Protein AF-X1E745-F1 (afdb_monomer_lite)

Structure (mmCIF, N/CA/C/O backbone):
data_AF-X1E745-F1
#
_entry.id   AF-X1E745-F1
#
loop_
_atom_site.group_PDB
_atom_site.id
_atom_site.type_symbol
_atom_site.label_atom_id
_atom_site.label_alt_id
_atom_site.label_comp_id
_atom_site.label_asym_id
_atom_site.label_entity_id
_atom_site.label_seq_id
_atom_site.pdbx_PDB_ins_code
_atom_site.Cartn_x
_atom_site.Cartn_y
_atom_site.Cartn_z
_atom_site.occupancy
_atom_site.B_iso_or_equiv
_atom_site.auth_seq_id
_atom_site.auth_comp_id
_atom_site.auth_asym_id
_atom_site.auth_atom_id
_atom_site.pdbx_PDB_model_num
ATOM 1 N N . MET A 1 1 ? 4.830 19.209 9.822 1.00 53.06 1 MET A N 1
ATOM 2 C CA . MET A 1 1 ? 3.823 18.927 8.776 1.00 53.06 1 MET A CA 1
ATOM 3 C C . MET A 1 1 ? 2.421 19.362 9.225 1.00 53.06 1 MET A C 1
ATOM 5 O O . MET A 1 1 ? 1.620 18.519 9.574 1.00 53.06 1 MET A O 1
ATOM 9 N N . HIS A 1 2 ? 2.095 20.662 9.235 1.00 59.53 2 HIS A N 1
ATOM 10 C CA . HIS A 1 2 ? 0.737 21.123 9.613 1.00 59.53 2 HIS A CA 1
ATOM 11 C C . HIS A 1 2 ? -0.045 21.757 8.458 1.00 59.53 2 HIS A C 1
ATOM 13 O O . HIS A 1 2 ? -1.231 22.031 8.604 1.00 59.53 2 HIS A O 1
ATOM 19 N N . TYR A 1 3 ? 0.600 22.013 7.315 1.00 74.31 3 TYR A N 1
ATOM 20 C CA . TYR A 1 3 ? -0.055 22.673 6.188 1.00 74.31 3 TYR A CA 1
ATOM 21 C C . TYR A 1 3 ? -1.173 21.802 5.604 1.00 74.31 3 TYR A C 1
ATOM 23 O O . TYR A 1 3 ? -2.313 22.242 5.574 1.00 74.31 3 TYR A O 1
ATOM 31 N N . VAL A 1 4 ? -0.879 20.552 5.232 1.00 70.44 4 VAL A N 1
ATOM 32 C CA . VAL A 1 4 ? -1.882 19.630 4.666 1.00 70.44 4 VAL A CA 1
ATOM 33 C C . VAL A 1 4 ? -3.010 19.362 5.662 1.00 70.44 4 VAL A C 1
ATOM 35 O O . VAL A 1 4 ? -4.176 19.507 5.317 1.00 70.44 4 VAL A O 1
ATOM 38 N N . GLN A 1 5 ? -2.669 19.068 6.921 1.00 69.31 5 GLN A N 1
ATOM 39 C CA . GLN A 1 5 ? -3.657 18.780 7.963 1.00 69.31 5 GLN A CA 1
ATOM 40 C C . GLN A 1 5 ? -4.653 19.933 8.153 1.00 69.31 5 GLN A C 1
ATOM 42 O O . GLN A 1 5 ? -5.854 19.696 8.146 1.00 69.31 5 GLN A O 1
ATOM 47 N N . LYS A 1 6 ? -4.188 21.191 8.216 1.00 73.94 6 LYS A N 1
ATOM 48 C CA . LYS A 1 6 ? -5.065 22.370 8.370 1.00 73.94 6 LYS A CA 1
ATOM 49 C C . LYS A 1 6 ? -6.091 22.550 7.246 1.00 73.94 6 LYS A C 1
ATOM 51 O O . LYS A 1 6 ? -7.087 23.231 7.463 1.00 73.94 6 LYS A O 1
ATOM 56 N N . HIS A 1 7 ? -5.849 21.965 6.076 1.00 78.75 7 HIS A N 1
ATOM 57 C CA . HIS A 1 7 ? -6.727 22.063 4.910 1.00 78.75 7 HIS A CA 1
ATOM 58 C C . HIS A 1 7 ? -7.497 20.760 4.635 1.00 78.75 7 HIS A C 1
ATOM 60 O O . HIS A 1 7 ? -8.207 20.675 3.635 1.00 78.75 7 HIS A O 1
ATOM 66 N N . LEU A 1 8 ? -7.398 19.747 5.508 1.00 76.06 8 LEU A N 1
ATOM 67 C CA . LEU A 1 8 ? -8.225 18.547 5.403 1.00 76.06 8 LEU A CA 1
ATOM 68 C C . LEU A 1 8 ? -9.682 18.890 5.731 1.00 76.06 8 LEU A C 1
ATOM 70 O O . LEU A 1 8 ? -10.028 19.246 6.862 1.00 76.06 8 LEU A O 1
ATOM 74 N N . HIS A 1 9 ? -10.558 18.748 4.738 1.00 73.12 9 HIS A N 1
ATOM 75 C CA . HIS A 1 9 ? -11.998 18.849 4.943 1.00 73.12 9 HIS A CA 1
ATOM 76 C C . HIS A 1 9 ? -12.459 17.799 5.962 1.00 73.12 9 HIS A C 1
ATOM 78 O O . HIS A 1 9 ? -12.140 16.621 5.841 1.00 73.12 9 HIS A O 1
ATOM 84 N N . GLY A 1 10 ? -13.206 18.237 6.976 1.00 74.31 10 GLY A N 1
ATOM 85 C CA . GLY A 1 10 ? -13.687 17.365 8.050 1.00 74.31 10 GLY A CA 1
ATOM 86 C C . GLY A 1 10 ? -12.767 17.266 9.269 1.00 74.31 10 GLY A C 1
ATOM 87 O O . GLY A 1 10 ? -13.250 16.824 10.304 1.00 74.31 10 GLY A O 1
ATOM 88 N N . LEU A 1 11 ? -11.521 17.770 9.221 1.00 74.88 11 LEU A N 1
ATOM 89 C CA . LEU A 1 11 ? -10.593 17.730 10.367 1.00 74.88 11 LEU A CA 1
ATOM 90 C C . LEU A 1 11 ? -11.208 18.325 11.647 1.00 74.88 11 LEU A C 1
ATOM 92 O O . LEU A 1 11 ? -11.052 17.781 12.735 1.00 74.88 11 LEU A O 1
ATOM 96 N N . ASN A 1 12 ? -11.923 19.445 11.511 1.00 75.19 12 ASN A N 1
ATOM 97 C CA . ASN A 1 12 ? -12.539 20.148 12.640 1.00 75.19 12 ASN A CA 1
ATOM 98 C C . ASN A 1 12 ? -13.971 19.677 12.944 1.00 75.19 12 ASN A C 1
ATOM 100 O O . ASN A 1 12 ? -14.597 20.187 13.875 1.00 75.19 12 ASN A O 1
ATOM 104 N N . ASN A 1 13 ? -14.520 18.737 12.168 1.00 81.31 13 ASN A N 1
ATOM 105 C CA . ASN A 1 13 ? -15.873 18.247 12.383 1.00 81.31 13 ASN A CA 1
ATOM 106 C C . ASN A 1 13 ? -15.855 17.042 13.329 1.00 81.31 13 ASN A C 1
ATOM 108 O O . ASN A 1 13 ? -15.647 15.912 12.904 1.00 81.31 13 ASN A O 1
ATOM 112 N N . LYS A 1 14 ? -16.154 17.281 14.611 1.00 76.94 14 LYS A N 1
ATOM 113 C CA . LYS A 1 14 ? -16.215 16.235 15.649 1.00 76.94 14 LYS A CA 1
ATOM 114 C C . LYS A 1 14 ? -17.290 15.164 15.412 1.00 76.94 14 LYS A C 1
ATOM 116 O O . LYS A 1 14 ? -17.287 14.157 16.108 1.00 76.94 14 LYS A O 1
ATOM 121 N N . GLN A 1 15 ? -18.219 15.387 1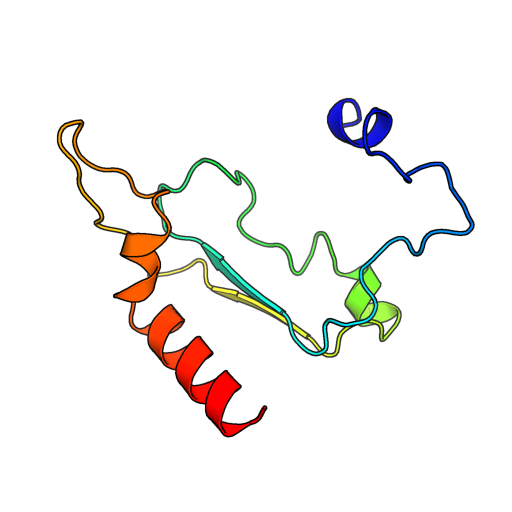4.480 1.00 81.31 15 GLN A N 1
ATOM 122 C CA . GLN A 1 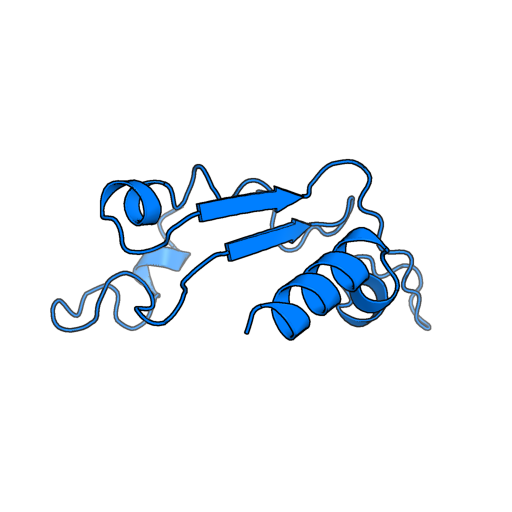15 ? -19.221 14.390 14.091 1.00 81.31 15 GLN A CA 1
ATOM 123 C C . GLN A 1 15 ? -18.691 13.411 13.035 1.00 81.31 15 GLN A C 1
ATOM 125 O O . GLN A 1 15 ? -19.301 12.369 12.812 1.00 81.31 15 GLN A O 1
ATOM 130 N N . VAL A 1 16 ? -17.575 13.737 12.375 1.00 78.06 16 VAL A N 1
ATOM 131 C CA . VAL A 1 16 ? -16.934 12.865 11.391 1.00 78.06 16 VAL A CA 1
ATOM 132 C C . VAL A 1 16 ? -15.870 12.032 12.109 1.00 78.06 16 VAL A C 1
ATOM 134 O O . VAL A 1 16 ? -15.006 12.601 12.779 1.00 78.06 16 VAL A O 1
ATOM 137 N N . PRO A 1 17 ? -15.907 10.694 11.993 1.00 76.81 17 PRO A N 1
ATOM 138 C CA . PRO A 1 17 ? -14.853 9.844 12.527 1.00 76.81 17 PRO A CA 1
ATOM 139 C C . PRO A 1 17 ? -13.482 10.231 11.962 1.00 76.81 17 PRO A C 1
ATOM 141 O O . PRO A 1 17 ? -13.357 10.538 10.779 1.00 76.81 17 PRO A O 1
ATOM 144 N N . SER A 1 18 ? -12.435 10.156 12.787 1.00 81.62 18 SER A N 1
ATOM 145 C CA . SER A 1 18 ? -11.062 10.447 12.345 1.00 81.62 18 SER A CA 1
ATOM 146 C C . SER A 1 18 ? -10.536 9.460 11.293 1.00 81.62 18 SER A C 1
ATOM 148 O O . SER A 1 18 ? -9.610 9.801 10.562 1.00 81.62 18 SER A O 1
ATOM 150 N N . TYR A 1 19 ? -11.131 8.264 11.201 1.00 86.38 19 TYR A N 1
ATOM 151 C CA . TYR A 1 19 ? -10.754 7.201 10.267 1.00 86.38 19 TYR A CA 1
ATOM 152 C C . TYR A 1 19 ? -11.990 6.533 9.638 1.00 86.38 19 TYR A C 1
ATOM 154 O O . TYR A 1 19 ? -13.072 6.575 10.231 1.00 86.38 19 TYR A O 1
ATOM 162 N N . PRO A 1 20 ? -11.853 5.871 8.473 1.00 85.12 20 PRO A N 1
ATOM 163 C CA . PRO A 1 20 ? -12.934 5.093 7.868 1.00 85.12 20 PRO A CA 1
ATOM 164 C C . PRO A 1 20 ? -13.331 3.900 8.751 1.00 85.12 20 PRO A C 1
ATOM 166 O O . PRO A 1 20 ? -12.466 3.207 9.277 1.00 85.12 20 PRO A O 1
ATOM 169 N N . GLY A 1 21 ? -14.632 3.623 8.878 1.00 86.50 21 GLY A N 1
ATOM 170 C CA . GLY A 1 21 ? -15.151 2.512 9.697 1.00 86.50 21 GLY A CA 1
ATOM 171 C C . GLY A 1 21 ? -15.337 1.181 8.958 1.00 86.50 21 GLY A C 1
ATOM 172 O O . GLY A 1 21 ? -15.821 0.219 9.541 1.00 86.50 21 GLY A O 1
ATOM 173 N N . ASN A 1 22 ? -15.009 1.119 7.668 1.00 89.75 22 ASN A N 1
ATOM 174 C CA . ASN A 1 22 ? -15.247 -0.038 6.797 1.00 89.75 22 ASN A CA 1
ATOM 175 C C . ASN A 1 22 ? -13.965 -0.813 6.441 1.00 89.75 22 ASN A C 1
ATOM 177 O O . ASN A 1 22 ? -13.976 -1.641 5.530 1.00 89.75 22 ASN A O 1
ATOM 181 N N . LEU A 1 23 ? -12.856 -0.540 7.129 1.00 91.88 23 LEU A N 1
ATOM 182 C CA . LEU A 1 23 ? -11.569 -1.188 6.891 1.00 91.88 23 LEU A CA 1
ATOM 183 C C . LEU A 1 23 ? -11.332 -2.280 7.932 1.00 91.88 23 LEU A C 1
ATOM 185 O O . LEU A 1 23 ? -11.028 -1.994 9.082 1.00 91.88 23 LEU A O 1
ATOM 189 N N . ARG A 1 24 ? -11.433 -3.547 7.516 1.00 93.00 24 ARG A N 1
ATOM 190 C CA . ARG A 1 24 ? -11.145 -4.685 8.403 1.00 93.00 24 ARG A CA 1
ATOM 191 C C . ARG A 1 24 ? -9.646 -4.948 8.545 1.00 93.00 24 ARG A C 1
ATOM 193 O O . ARG A 1 24 ? -9.144 -5.080 9.652 1.00 93.00 24 ARG A O 1
ATOM 200 N N . ARG A 1 25 ? -8.930 -5.009 7.420 1.00 94.44 25 ARG A N 1
ATOM 201 C CA . ARG A 1 25 ? -7.471 -5.178 7.341 1.00 94.44 25 ARG A CA 1
ATOM 202 C C . ARG A 1 25 ? -6.917 -4.279 6.254 1.00 94.44 25 ARG A C 1
ATOM 204 O O . ARG A 1 25 ? -7.509 -4.196 5.178 1.00 94.44 25 ARG A O 1
ATOM 211 N N . TRP A 1 26 ? -5.771 -3.666 6.510 1.00 95.94 26 TRP A N 1
ATOM 212 C CA . TRP A 1 26 ? -5.078 -2.822 5.547 1.00 95.94 26 TRP A CA 1
ATOM 213 C C . TRP A 1 26 ? -3.736 -3.445 5.157 1.00 95.94 26 TRP A C 1
A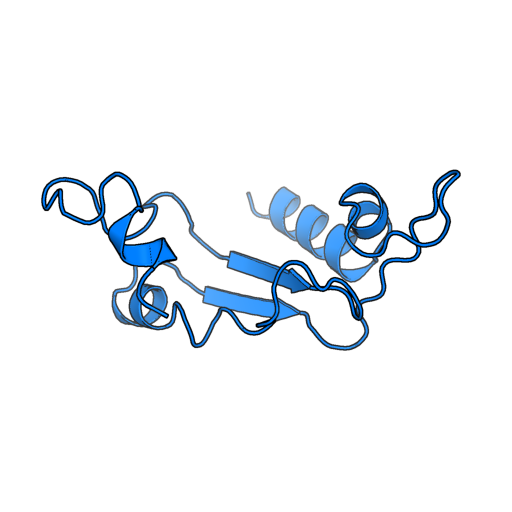TOM 215 O O . TRP A 1 26 ? -2.866 -3.673 5.991 1.00 95.94 26 TRP A O 1
ATOM 225 N N . ILE A 1 27 ? -3.566 -3.713 3.864 1.00 95.88 27 ILE A N 1
ATOM 226 C CA . ILE A 1 27 ? -2.282 -4.089 3.272 1.00 95.88 27 ILE A CA 1
ATOM 227 C C . ILE A 1 27 ? -1.770 -2.884 2.480 1.00 95.88 27 ILE A C 1
ATOM 229 O O . ILE A 1 27 ? -2.344 -2.526 1.453 1.00 95.88 27 ILE A O 1
ATOM 233 N N . ASN A 1 28 ? -0.712 -2.250 2.971 1.00 95.00 28 ASN A N 1
ATOM 234 C CA . ASN A 1 28 ? 0.005 -1.192 2.278 1.00 95.00 28 ASN A CA 1
ATOM 235 C C . ASN A 1 28 ? 1.139 -1.815 1.455 1.00 95.00 28 ASN A C 1
ATOM 237 O O . ASN A 1 28 ? 1.924 -2.610 1.968 1.00 95.00 28 ASN A O 1
ATOM 241 N N . ILE A 1 29 ? 1.223 -1.481 0.168 1.00 94.81 29 ILE A N 1
ATOM 242 C CA . ILE A 1 29 ? 2.251 -1.995 -0.740 1.00 94.81 29 ILE A CA 1
ATOM 243 C C . ILE A 1 29 ? 2.870 -0.799 -1.444 1.00 94.81 29 ILE A C 1
ATOM 245 O O . ILE A 1 29 ? 2.190 -0.095 -2.185 1.00 94.81 29 ILE A O 1
ATOM 249 N N . SER A 1 30 ? 4.164 -0.587 -1.234 1.00 93.38 30 SER A N 1
ATOM 250 C CA . SER A 1 30 ? 4.888 0.555 -1.785 1.00 93.38 30 SER A CA 1
ATOM 251 C C . SER A 1 30 ? 6.071 0.061 -2.600 1.00 93.38 30 SER A C 1
ATOM 253 O O . SER A 1 30 ? 6.908 -0.676 -2.084 1.00 93.38 30 SER A O 1
ATOM 255 N N . ALA A 1 31 ? 6.179 0.470 -3.862 1.00 92.56 31 ALA A N 1
ATOM 256 C CA . ALA A 1 31 ? 7.314 0.148 -4.716 1.00 92.56 31 ALA A CA 1
ATOM 257 C C . ALA A 1 31 ? 8.514 1.061 -4.445 1.00 92.56 31 ALA A C 1
ATOM 259 O O . ALA A 1 31 ? 8.385 2.242 -4.125 1.00 92.56 31 ALA A O 1
ATOM 260 N N . ARG A 1 32 ? 9.721 0.524 -4.622 1.00 90.56 32 ARG A N 1
ATOM 261 C CA . ARG A 1 32 ? 10.947 1.317 -4.562 1.00 90.56 32 ARG A CA 1
ATOM 262 C C . ARG A 1 32 ? 10.959 2.341 -5.700 1.00 90.56 32 ARG A C 1
ATOM 264 O O . ARG A 1 32 ? 10.818 1.974 -6.863 1.00 90.56 32 ARG A O 1
ATOM 271 N N . GLY A 1 33 ? 11.189 3.606 -5.355 1.00 86.44 33 GLY A N 1
ATOM 272 C CA . GLY A 1 33 ? 11.203 4.713 -6.316 1.00 86.44 33 GLY A CA 1
ATOM 273 C C . GLY A 1 33 ? 9.821 5.295 -6.628 1.00 86.44 33 GLY A C 1
ATOM 274 O O . GLY A 1 33 ? 9.742 6.236 -7.413 1.00 86.44 33 GLY A O 1
ATOM 275 N N . ASP A 1 34 ? 8.752 4.789 -6.005 1.00 86.44 34 ASP A N 1
ATOM 276 C CA . ASP A 1 34 ? 7.476 5.500 -5.943 1.00 86.44 34 ASP A CA 1
ATOM 277 C C . ASP A 1 34 ? 7.601 6.634 -4.915 1.00 86.44 34 ASP A C 1
ATOM 279 O O . ASP A 1 34 ? 7.506 6.418 -3.710 1.00 86.44 34 ASP A O 1
ATOM 283 N N . LEU A 1 35 ? 7.931 7.835 -5.395 1.00 78.06 35 LEU A N 1
ATOM 284 C CA . LEU A 1 35 ? 8.248 8.994 -4.552 1.00 78.06 35 LEU A CA 1
ATOM 285 C C . LEU A 1 35 ? 7.016 9.822 -4.160 1.00 78.06 35 LEU A C 1
ATOM 287 O O . LEU A 1 35 ? 7.168 10.884 -3.560 1.00 78.06 35 LEU A O 1
ATOM 291 N N . VAL A 1 36 ? 5.803 9.376 -4.504 1.00 74.44 36 VAL A N 1
ATOM 292 C CA . VAL A 1 36 ? 4.581 10.127 -4.174 1.00 74.44 36 VAL A CA 1
ATOM 293 C C . VAL A 1 36 ? 4.261 10.048 -2.680 1.00 74.44 36 VAL A C 1
ATOM 295 O O . VAL A 1 36 ? 3.785 11.028 -2.109 1.00 74.44 36 VAL A O 1
ATOM 298 N N . ALA A 1 37 ? 4.593 8.932 -2.028 1.00 69.50 37 ALA A N 1
ATOM 299 C CA . ALA A 1 37 ? 4.564 8.793 -0.576 1.00 69.50 37 ALA A CA 1
ATOM 300 C C . ALA A 1 37 ? 5.999 8.607 -0.065 1.00 69.50 37 ALA A C 1
ATOM 302 O O . ALA A 1 37 ? 6.627 7.578 -0.309 1.00 69.50 37 ALA A O 1
ATOM 303 N N . LEU A 1 38 ? 6.536 9.639 0.598 1.00 80.44 38 LEU A N 1
ATOM 304 C CA . LEU A 1 38 ? 7.900 9.603 1.134 1.00 80.44 38 LEU A CA 1
ATOM 305 C C . LEU A 1 38 ? 8.031 8.555 2.245 1.00 80.44 38 LEU A C 1
ATOM 307 O O . LEU A 1 38 ? 9.039 7.850 2.300 1.00 80.44 38 LEU A O 1
ATOM 311 N N . ASP A 1 39 ? 7.009 8.452 3.098 1.00 87.19 39 ASP A N 1
ATOM 312 C CA . ASP A 1 39 ? 6.911 7.365 4.061 1.00 87.19 39 ASP A CA 1
ATOM 313 C C . ASP A 1 39 ? 6.246 6.141 3.430 1.00 87.19 39 ASP A C 1
ATOM 315 O O . ASP A 1 39 ? 5.238 6.231 2.728 1.00 87.19 39 ASP A O 1
ATOM 319 N N . ARG A 1 40 ? 6.854 4.986 3.680 1.00 91.00 40 ARG A N 1
ATOM 320 C CA . ARG A 1 40 ? 6.437 3.677 3.172 1.00 91.00 40 ARG A CA 1
ATOM 321 C C . ARG A 1 40 ? 5.970 2.762 4.301 1.00 91.00 40 ARG A C 1
ATOM 323 O O . ARG A 1 40 ? 5.576 1.632 4.020 1.00 91.00 40 ARG A O 1
ATOM 330 N N . SER A 1 41 ? 6.060 3.222 5.546 1.00 92.56 41 SER A N 1
ATOM 331 C CA . SER A 1 41 ? 5.527 2.556 6.729 1.00 92.56 41 SER A CA 1
ATOM 332 C C . SER A 1 41 ? 4.287 3.335 7.131 1.00 92.56 41 SER A C 1
ATOM 334 O O . SER A 1 41 ? 4.390 4.505 7.449 1.00 92.56 41 SER A O 1
ATOM 336 N N . LEU A 1 42 ? 3.107 2.733 7.008 1.00 93.19 42 LEU A N 1
ATOM 337 C CA . LEU A 1 42 ? 1.866 3.380 7.439 1.00 93.19 42 LEU A CA 1
ATOM 338 C C . LEU A 1 42 ? 1.355 2.770 8.743 1.00 93.19 42 LEU A C 1
ATOM 340 O O . LEU A 1 42 ? 0.505 3.352 9.412 1.00 93.19 42 LEU A O 1
ATOM 344 N N . ALA A 1 43 ? 1.853 1.592 9.128 1.00 95.69 43 ALA A N 1
ATOM 345 C CA . ALA A 1 43 ? 1.421 0.933 10.352 1.00 95.69 43 ALA A CA 1
ATOM 346 C C . ALA A 1 43 ? 1.798 1.706 11.632 1.00 95.69 43 ALA A C 1
ATOM 348 O O . ALA A 1 43 ? 1.099 1.578 12.637 1.00 95.69 43 ALA A O 1
ATOM 349 N N . ASP A 1 44 ? 2.882 2.483 11.616 1.00 95.06 44 ASP A N 1
ATOM 350 C CA . ASP A 1 44 ? 3.312 3.365 12.708 1.00 95.06 44 ASP A CA 1
ATOM 351 C C . ASP A 1 44 ? 2.521 4.678 12.729 1.00 95.06 44 ASP A C 1
ATOM 353 O O . ASP A 1 44 ? 1.985 5.041 13.777 1.00 95.06 44 ASP A O 1
ATOM 357 N N . ASP A 1 45 ? 2.353 5.326 11.577 1.00 92.25 45 ASP A N 1
ATOM 358 C CA . ASP A 1 45 ? 1.547 6.544 11.433 1.00 92.25 45 ASP A CA 1
ATOM 359 C C . ASP A 1 45 ? 0.085 6.337 11.861 1.00 92.25 45 ASP A C 1
ATOM 361 O O . ASP A 1 45 ? -0.522 7.185 12.520 1.00 92.25 45 ASP A O 1
ATOM 365 N N . PHE A 1 46 ? -0.487 5.183 11.511 1.00 93.69 46 PHE A N 1
ATOM 366 C CA . PHE A 1 46 ? -1.881 4.833 11.788 1.00 93.69 46 PHE A CA 1
ATOM 367 C C . PHE A 1 46 ? -2.030 3.857 12.955 1.00 93.69 46 PHE A C 1
ATOM 369 O O . PHE A 1 46 ? -3.077 3.220 13.111 1.00 93.69 46 PHE A O 1
ATOM 376 N N . ARG A 1 47 ? -1.017 3.762 13.825 1.00 95.75 47 ARG A N 1
ATOM 377 C CA . ARG A 1 47 ? -1.009 2.821 14.951 1.00 95.75 47 ARG A CA 1
ATOM 378 C C . ARG A 1 47 ? -2.244 2.942 15.849 1.00 95.75 47 ARG A C 1
ATOM 380 O O . ARG A 1 47 ? -2.790 1.929 16.283 1.00 95.75 47 ARG A O 1
ATOM 387 N N . ALA A 1 48 ? -2.742 4.163 16.035 1.00 94.69 48 ALA A N 1
ATOM 388 C CA . ALA A 1 48 ? -3.948 4.440 16.811 1.00 94.69 48 ALA A CA 1
ATOM 389 C C . ALA A 1 48 ? -5.196 3.690 16.302 1.00 94.69 48 ALA A C 1
ATOM 391 O O . ALA A 1 48 ? -6.062 3.352 17.104 1.00 94.69 48 ALA A O 1
ATOM 392 N N . MET A 1 49 ? -5.300 3.391 15.000 1.00 95.31 49 MET A N 1
ATOM 393 C CA . MET A 1 49 ? -6.416 2.595 14.468 1.00 95.31 49 MET A CA 1
ATOM 394 C C . MET A 1 49 ? -6.395 1.158 14.999 1.00 95.31 49 MET A C 1
ATOM 396 O O . MET A 1 49 ? -7.453 0.585 15.251 1.00 95.31 49 MET A O 1
ATOM 400 N N . ILE A 1 50 ? -5.202 0.582 15.175 1.00 95.31 50 ILE A N 1
ATOM 401 C CA . ILE A 1 50 ? -5.017 -0.766 15.726 1.00 95.31 50 ILE A CA 1
ATOM 402 C C . ILE A 1 50 ? -5.324 -0.743 17.224 1.00 95.31 50 ILE A C 1
ATOM 404 O O . ILE A 1 50 ? -6.111 -1.552 17.709 1.00 95.31 50 ILE A O 1
ATOM 408 N N . ASP A 1 51 ? -4.741 0.215 17.950 1.00 95.50 51 ASP A N 1
ATOM 409 C CA . ASP A 1 51 ? -4.888 0.313 19.406 1.00 95.50 51 ASP A CA 1
ATOM 410 C C . ASP A 1 51 ? -6.353 0.562 19.820 1.00 95.50 51 ASP A C 1
ATOM 412 O O . ASP A 1 51 ? -6.817 0.029 20.827 1.00 95.50 51 ASP A O 1
ATOM 416 N N . ASN A 1 52 ? -7.114 1.295 18.999 1.00 93.44 52 ASN A N 1
ATOM 417 C CA . ASN A 1 52 ? -8.546 1.541 19.197 1.00 93.44 52 ASN A CA 1
ATOM 418 C C . ASN A 1 52 ? -9.460 0.462 18.584 1.00 93.44 52 ASN A C 1
ATOM 420 O O . ASN A 1 52 ? -10.673 0.663 18.531 1.00 93.44 52 ASN A O 1
ATOM 424 N N . GLN A 1 53 ? -8.909 -0.654 18.090 1.00 93.00 53 GLN A N 1
ATOM 425 C CA . GLN A 1 53 ? -9.658 -1.763 17.473 1.00 93.00 53 GLN A CA 1
ATOM 426 C C . GLN A 1 53 ? -10.532 -1.338 16.275 1.00 93.00 53 GLN A C 1
ATOM 428 O O . GLN A 1 53 ? -11.555 -1.953 15.981 1.00 93.00 53 GLN A O 1
ATOM 433 N N . GLN A 1 54 ? -10.134 -0.278 15.567 1.00 94.31 54 GLN A N 1
ATOM 434 C CA . GLN A 1 54 ? -10.822 0.217 14.369 1.00 94.31 54 GLN A CA 1
ATOM 435 C C . GLN A 1 54 ? -10.413 -0.563 13.113 1.00 94.31 54 GLN A C 1
ATOM 437 O O . GLN A 1 54 ? -11.154 -0.582 12.135 1.00 94.31 54 GLN A O 1
ATOM 442 N N . VAL A 1 55 ? -9.240 -1.202 13.144 1.00 96.06 55 VAL A N 1
ATOM 443 C CA . VAL A 1 55 ? -8.735 -2.124 12.122 1.00 96.06 55 VAL A CA 1
ATOM 444 C C . VAL A 1 55 ? -8.068 -3.310 12.821 1.00 96.06 55 VAL A C 1
ATOM 446 O O . VAL A 1 55 ? -7.421 -3.137 13.852 1.00 96.06 55 VAL A O 1
ATOM 449 N N . GLU A 1 56 ? -8.201 -4.518 12.272 1.00 95.94 56 GLU A N 1
ATOM 450 C CA . GLU A 1 56 ? -7.556 -5.718 12.828 1.00 95.94 56 GLU A CA 1
ATOM 451 C C . GLU A 1 56 ? -6.031 -5.664 12.646 1.00 95.94 56 GLU A C 1
ATOM 453 O O . GLU A 1 56 ? -5.274 -6.091 13.517 1.00 95.94 56 GLU A O 1
ATOM 458 N N . SER A 1 57 ? -5.566 -5.166 11.495 1.00 96.38 57 SER A N 1
ATOM 459 C CA . SER A 1 57 ? -4.141 -5.059 11.183 1.00 96.38 57 SER A CA 1
ATOM 460 C C . SER A 1 57 ? -3.837 -4.052 10.073 1.00 96.38 57 SER A C 1
ATOM 462 O O . SER A 1 57 ? -4.649 -3.822 9.171 1.00 96.38 57 SER A O 1
ATOM 464 N N . ILE A 1 58 ? -2.621 -3.502 10.124 1.00 97.31 58 ILE A N 1
ATOM 465 C CA . ILE A 1 58 ? -1.982 -2.749 9.039 1.00 97.31 58 ILE A CA 1
ATOM 466 C C . ILE A 1 58 ? -0.649 -3.442 8.735 1.00 97.31 58 ILE A C 1
ATOM 468 O O . ILE A 1 58 ? 0.131 -3.706 9.648 1.00 97.31 58 ILE A O 1
ATOM 472 N N . THR A 1 59 ? -0.406 -3.814 7.479 1.00 96.62 59 THR A N 1
ATOM 473 C CA . THR A 1 59 ? 0.813 -4.522 7.050 1.00 96.62 59 THR A CA 1
ATOM 474 C C . THR A 1 59 ? 1.494 -3.770 5.919 1.00 96.62 59 THR A C 1
ATOM 476 O O . THR A 1 59 ? 0.876 -3.556 4.880 1.00 96.62 59 THR A O 1
ATOM 479 N N . ASP A 1 60 ? 2.772 -3.435 6.099 1.00 96.25 60 ASP A N 1
ATOM 480 C CA . ASP A 1 60 ? 3.574 -2.704 5.116 1.00 96.25 60 ASP A CA 1
ATOM 481 C C . ASP A 1 60 ? 4.494 -3.635 4.309 1.00 96.25 60 ASP A C 1
ATOM 483 O O . ASP A 1 60 ? 5.454 -4.205 4.831 1.00 96.25 60 ASP A O 1
ATOM 487 N N . TRP A 1 61 ? 4.252 -3.735 3.003 1.00 95.12 61 TRP A N 1
ATOM 488 C CA . TRP A 1 61 ? 5.147 -4.361 2.030 1.00 95.12 61 TRP A CA 1
ATOM 489 C C . TRP A 1 61 ? 5.976 -3.293 1.322 1.00 95.12 61 TRP A C 1
ATOM 491 O O . TRP A 1 61 ? 5.543 -2.681 0.344 1.00 95.12 61 TRP A O 1
ATOM 501 N N . LYS A 1 62 ? 7.192 -3.080 1.827 1.00 90.81 62 LYS A N 1
ATOM 502 C CA . LYS A 1 62 ? 8.136 -2.068 1.323 1.00 90.81 62 LYS A CA 1
ATOM 503 C C . LYS A 1 62 ? 9.456 -2.646 0.807 1.00 90.81 62 LYS A C 1
ATOM 505 O O . LYS A 1 62 ? 10.152 -1.996 0.030 1.00 90.81 62 LYS A O 1
ATOM 510 N N . GLU A 1 63 ? 9.802 -3.875 1.159 1.00 91.12 63 GLU A N 1
ATOM 511 C CA . GLU A 1 63 ? 11.024 -4.507 0.659 1.00 91.12 63 GLU A CA 1
ATOM 512 C C . GLU A 1 63 ? 10.740 -5.396 -0.548 1.00 91.12 63 GLU A C 1
ATOM 514 O O . GLU A 1 63 ? 9.714 -6.068 -0.618 1.00 91.12 63 GLU A O 1
ATOM 519 N N . GLY A 1 64 ? 11.642 -5.371 -1.533 1.00 89.50 64 GLY A N 1
ATOM 520 C CA . GLY A 1 64 ? 11.531 -6.207 -2.734 1.00 89.50 64 GLY A CA 1
ATOM 521 C C . GLY A 1 64 ? 10.369 -5.859 -3.677 1.00 89.50 64 GLY A C 1
ATOM 522 O O . GLY A 1 64 ? 10.149 -6.572 -4.654 1.00 89.50 64 GLY A O 1
ATOM 523 N N . ILE A 1 65 ? 9.636 -4.771 -3.427 1.00 93.31 65 ILE A N 1
ATOM 524 C CA . ILE A 1 65 ? 8.576 -4.299 -4.319 1.00 93.31 65 ILE A CA 1
ATOM 525 C C . ILE A 1 65 ? 9.178 -3.351 -5.350 1.00 93.31 65 ILE A C 1
ATOM 527 O O . ILE A 1 65 ? 9.699 -2.286 -5.016 1.00 93.31 65 ILE A O 1
ATOM 531 N N . PHE A 1 66 ? 9.062 -3.721 -6.618 1.00 92.62 66 PHE A N 1
ATOM 532 C CA . PHE A 1 66 ? 9.459 -2.890 -7.744 1.00 92.62 66 PHE A CA 1
ATOM 533 C C . PHE A 1 66 ? 8.281 -2.725 -8.693 1.00 92.62 66 PHE A C 1
ATOM 535 O O . PHE A 1 66 ? 7.532 -3.673 -8.943 1.00 92.62 66 PHE A O 1
ATOM 542 N N . ASN A 1 67 ? 8.142 -1.515 -9.223 1.00 93.50 67 ASN A N 1
ATOM 543 C CA . ASN A 1 67 ? 7.190 -1.193 -10.268 1.00 93.50 67 ASN A CA 1
ATOM 544 C C . ASN A 1 67 ? 7.978 -0.791 -11.518 1.00 93.50 67 ASN A C 1
ATOM 546 O O . ASN A 1 67 ? 8.672 0.225 -11.538 1.00 93.50 67 ASN A O 1
ATOM 550 N N . HIS A 1 68 ? 7.891 -1.627 -12.550 1.00 93.56 68 HIS A N 1
ATOM 551 C CA . HIS A 1 68 ? 8.619 -1.454 -13.806 1.00 93.56 68 HIS A CA 1
ATOM 552 C C . HIS A 1 68 ? 7.756 -0.855 -14.919 1.00 93.56 68 HIS A C 1
ATOM 554 O O . HIS A 1 68 ? 8.128 -0.947 -16.090 1.00 93.56 68 HIS A O 1
ATOM 560 N N . TYR A 1 69 ? 6.607 -0.260 -14.582 1.00 94.88 69 TYR A N 1
ATOM 561 C CA . TYR A 1 69 ? 5.734 0.351 -15.573 1.00 94.88 69 TYR A CA 1
ATOM 562 C C . TYR A 1 69 ? 6.468 1.444 -16.353 1.00 94.88 69 TYR A C 1
ATOM 564 O O . TYR A 1 69 ? 7.159 2.294 -15.784 1.00 94.88 69 TYR A O 1
ATOM 572 N N . ARG A 1 70 ? 6.301 1.417 -17.675 1.00 95.06 70 ARG A N 1
ATOM 573 C CA . ARG A 1 70 ? 6.882 2.385 -18.600 1.00 95.06 70 ARG A CA 1
ATOM 574 C C . ARG A 1 70 ? 5.814 2.923 -19.536 1.00 95.06 70 ARG A C 1
ATOM 576 O O . ARG A 1 70 ? 4.947 2.177 -19.984 1.00 95.06 70 ARG A O 1
ATOM 583 N N . ASP A 1 71 ? 5.917 4.203 -19.849 1.00 94.44 71 ASP A N 1
ATOM 584 C CA . ASP A 1 71 ? 5.143 4.864 -20.896 1.00 94.44 71 ASP A CA 1
ATOM 585 C C . ASP A 1 71 ? 6.082 5.616 -21.856 1.00 94.44 71 ASP A C 1
ATOM 587 O O . ASP A 1 71 ? 7.302 5.426 -21.829 1.00 94.44 71 ASP A O 1
ATOM 591 N N . SER A 1 72 ? 5.522 6.444 -22.742 1.00 96.75 72 SER A N 1
ATOM 592 C CA . SER A 1 72 ? 6.299 7.214 -23.721 1.00 96.75 72 SER A CA 1
ATOM 593 C C . SER A 1 72 ? 7.282 8.207 -23.088 1.00 96.75 72 SER A C 1
ATOM 595 O O . SER A 1 72 ? 8.187 8.664 -23.780 1.00 96.75 72 SER A O 1
ATOM 597 N N . GLN A 1 73 ? 7.129 8.532 -21.800 1.00 95.81 73 GLN A N 1
ATOM 598 C CA . GLN A 1 73 ? 8.022 9.413 -21.043 1.00 95.81 73 GLN A CA 1
ATOM 599 C C . GLN A 1 73 ? 9.077 8.639 -20.234 1.00 95.81 73 GLN A C 1
ATOM 601 O O . GLN A 1 73 ? 9.937 9.246 -19.599 1.00 95.81 73 GLN A O 1
ATOM 606 N N . GLY A 1 74 ? 9.057 7.302 -20.270 1.00 95.25 74 GLY A N 1
ATOM 607 C CA . GLY A 1 74 ? 10.044 6.451 -19.611 1.00 95.25 74 GLY A CA 1
ATOM 608 C C . GLY A 1 74 ? 9.488 5.691 -18.409 1.00 95.25 74 GLY A C 1
ATOM 609 O O . GLY A 1 74 ? 8.356 5.218 -18.430 1.00 95.25 74 GLY A O 1
ATOM 610 N N . LEU A 1 75 ? 10.329 5.474 -17.391 1.00 92.94 75 LEU A N 1
ATOM 611 C CA . LEU A 1 75 ? 9.954 4.727 -16.185 1.00 92.94 75 LEU A CA 1
ATOM 612 C C . LEU A 1 75 ? 9.006 5.559 -15.318 1.00 92.94 75 LEU A C 1
ATOM 614 O O . LEU A 1 75 ? 9.343 6.669 -14.921 1.00 92.94 75 LEU A O 1
ATOM 618 N N . ASN A 1 76 ? 7.871 4.971 -14.953 1.00 91.94 76 ASN A N 1
ATOM 619 C CA . ASN A 1 76 ? 6.893 5.5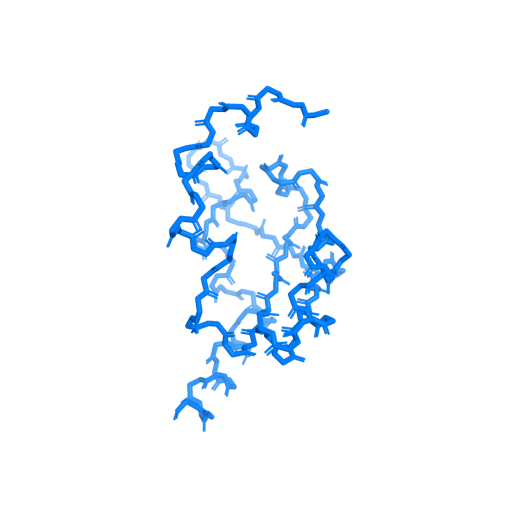74 -14.062 1.00 91.94 76 ASN A CA 1
ATOM 620 C C . ASN A 1 76 ? 6.525 4.570 -12.961 1.00 91.94 76 ASN A C 1
ATOM 622 O O . ASN A 1 76 ? 5.503 3.888 -13.023 1.00 91.94 76 ASN A O 1
ATOM 626 N N . ALA A 1 77 ? 7.389 4.486 -11.944 1.00 90.62 77 ALA A N 1
ATOM 627 C CA . ALA A 1 77 ? 7.239 3.570 -10.809 1.00 90.62 77 ALA A CA 1
ATOM 628 C C . ALA A 1 77 ? 6.005 3.869 -9.933 1.00 90.62 77 ALA A C 1
ATOM 630 O O . ALA A 1 77 ? 5.601 3.029 -9.133 1.00 90.62 77 ALA A O 1
ATOM 631 N N . HIS A 1 78 ? 5.391 5.040 -10.106 1.00 90.00 78 HIS A N 1
ATOM 632 C CA . HIS A 1 78 ? 4.159 5.424 -9.426 1.00 90.00 78 HIS A CA 1
ATOM 633 C C . HIS A 1 78 ? 2.899 4.869 -10.111 1.00 90.00 78 HIS A C 1
ATOM 635 O O . HIS A 1 78 ? 1.834 4.768 -9.503 1.00 90.00 78 HIS A O 1
ATOM 641 N N . LYS A 1 79 ? 2.969 4.501 -11.398 1.00 92.12 79 LYS A N 1
ATOM 642 C CA . LYS A 1 79 ? 1.763 4.117 -12.136 1.00 92.12 79 LYS A CA 1
ATOM 643 C C . LYS A 1 79 ? 1.137 2.849 -11.548 1.00 92.12 79 LYS A C 1
ATOM 645 O O . LYS A 1 79 ? 1.736 1.773 -11.592 1.00 92.12 79 LYS A O 1
ATOM 650 N N . SER A 1 80 ? -0.114 2.962 -11.101 1.00 89.81 80 SER A N 1
ATOM 651 C CA . SER A 1 80 ? -0.880 1.877 -10.469 1.00 89.81 80 SER A CA 1
ATOM 652 C C . SER A 1 80 ? -0.933 0.585 -11.292 1.00 89.81 80 SER A C 1
ATOM 654 O O . SER A 1 80 ? -0.851 -0.501 -10.729 1.00 89.81 80 SER A O 1
ATOM 656 N N . TYR A 1 81 ? -0.990 0.670 -12.625 1.00 91.62 81 TYR A N 1
ATOM 657 C CA . TYR A 1 81 ? -1.013 -0.515 -13.490 1.00 91.62 81 TYR A CA 1
ATOM 658 C C . TYR A 1 81 ? 0.201 -1.430 -13.308 1.00 91.62 81 TYR A C 1
ATOM 660 O O . TYR A 1 81 ? 0.063 -2.646 -13.397 1.00 91.62 81 TYR A O 1
ATOM 668 N N . GLY A 1 82 ? 1.379 -0.878 -13.011 1.00 93.06 82 GLY A N 1
ATOM 669 C CA . GLY A 1 82 ? 2.567 -1.696 -12.778 1.00 93.06 82 GLY A CA 1
ATOM 670 C C . GLY A 1 82 ? 2.540 -2.477 -11.468 1.00 93.06 82 GLY A C 1
ATOM 671 O O . GLY A 1 82 ? 3.206 -3.503 -11.361 1.00 93.06 82 GLY A O 1
ATOM 672 N N . TYR A 1 83 ? 1.729 -2.055 -10.495 1.00 94.12 83 TYR A N 1
ATOM 673 C CA . TYR A 1 83 ? 1.507 -2.835 -9.280 1.00 94.12 83 TYR A CA 1
ATOM 674 C C . TYR A 1 83 ? 0.692 -4.100 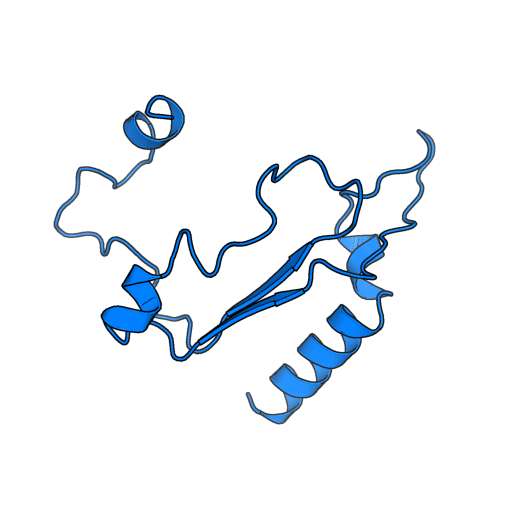-9.562 1.00 94.12 83 TYR A C 1
ATOM 676 O O . TYR A 1 83 ? 0.933 -5.116 -8.922 1.00 94.12 83 TYR A O 1
ATOM 684 N N . LEU A 1 84 ? -0.219 -4.091 -10.542 1.00 92.44 84 LEU A N 1
ATOM 685 C CA . LEU A 1 84 ? -1.088 -5.243 -10.820 1.00 92.44 84 LEU A CA 1
ATOM 686 C C . LEU A 1 84 ? -0.317 -6.495 -11.258 1.00 92.44 84 LEU A C 1
ATOM 688 O O . LEU A 1 84 ? -0.772 -7.601 -10.999 1.00 92.44 84 LEU A O 1
ATOM 692 N N . ILE A 1 85 ? 0.855 -6.335 -11.880 1.00 91.19 85 ILE A N 1
ATOM 693 C CA . ILE A 1 85 ? 1.717 -7.461 -12.274 1.00 91.19 85 ILE A CA 1
ATOM 694 C C . ILE A 1 85 ? 2.671 -7.909 -11.158 1.00 91.19 85 ILE A C 1
ATOM 696 O O . ILE A 1 85 ? 3.371 -8.910 -11.309 1.00 91.19 85 ILE A O 1
ATOM 700 N N . ASN A 1 86 ? 2.745 -7.173 -10.044 1.00 93.50 86 ASN A N 1
ATOM 701 C CA . ASN A 1 86 ? 3.623 -7.528 -8.939 1.00 93.50 86 ASN A CA 1
ATOM 702 C C . ASN A 1 86 ? 3.064 -8.768 -8.205 1.00 93.50 86 ASN A C 1
ATOM 704 O O . ASN A 1 86 ? 1.883 -8.770 -7.835 1.00 93.50 86 ASN A O 1
ATOM 708 N N . PRO A 1 87 ? 3.880 -9.810 -7.942 1.00 93.94 87 PRO A N 1
ATOM 709 C CA . PRO A 1 87 ? 3.408 -11.031 -7.289 1.00 93.94 87 PRO A CA 1
ATOM 710 C C . PRO A 1 87 ? 2.805 -10.808 -5.900 1.00 93.94 87 PRO A C 1
ATOM 712 O O . PRO A 1 87 ? 1.824 -11.466 -5.558 1.00 93.94 87 PRO A O 1
ATOM 715 N N . VAL A 1 88 ? 3.352 -9.873 -5.111 1.00 95.31 88 VAL A N 1
ATOM 716 C CA . VAL A 1 88 ? 2.829 -9.548 -3.775 1.00 95.31 88 VAL A CA 1
ATOM 717 C C . VAL A 1 88 ? 1.428 -8.964 -3.903 1.00 95.31 88 VAL A C 1
ATOM 719 O O . VAL A 1 88 ? 0.505 -9.465 -3.274 1.00 95.31 88 VAL A O 1
ATOM 722 N N . VAL A 1 89 ? 1.242 -7.987 -4.794 1.00 94.88 89 VAL A N 1
ATOM 723 C CA . VAL A 1 89 ? -0.068 -7.364 -5.056 1.00 94.88 89 VAL A CA 1
ATOM 724 C C . VAL A 1 89 ? -1.076 -8.396 -5.555 1.00 94.88 89 VAL A C 1
ATOM 726 O O . VAL A 1 89 ? -2.171 -8.509 -5.008 1.00 94.88 89 VAL A O 1
ATOM 729 N N . SER A 1 90 ? -0.691 -9.186 -6.559 1.00 93.94 90 SER A N 1
ATOM 730 C CA . SER A 1 90 ? -1.547 -10.223 -7.143 1.00 93.94 90 SER A CA 1
ATOM 731 C C . SER A 1 90 ? -1.997 -11.234 -6.091 1.00 93.94 90 SER A C 1
ATOM 733 O O . SER A 1 90 ? -3.180 -11.567 -6.005 1.00 93.94 90 SER A O 1
ATOM 735 N N . LYS A 1 91 ? -1.065 -11.695 -5.248 1.00 95.31 91 LYS A N 1
ATOM 736 C CA . LYS A 1 91 ? -1.365 -12.620 -4.158 1.00 95.31 91 LYS A CA 1
ATOM 737 C C . LYS A 1 91 ? -2.265 -11.981 -3.103 1.00 95.31 91 LYS A C 1
ATOM 739 O O . LYS A 1 91 ? -3.236 -12.613 -2.707 1.00 95.31 91 LYS A O 1
ATOM 744 N N . SER A 1 92 ? -1.992 -10.745 -2.683 1.00 95.31 92 SER A N 1
ATOM 745 C CA . SER A 1 92 ? -2.827 -10.031 -1.711 1.00 95.31 92 SER A CA 1
ATOM 746 C C . SER A 1 92 ? -4.271 -9.881 -2.191 1.00 95.31 92 SER A C 1
ATOM 748 O O . SER A 1 92 ? -5.192 -10.124 -1.416 1.00 95.31 92 SER A O 1
ATOM 750 N N . ILE A 1 93 ? -4.481 -9.549 -3.470 1.00 94.44 93 ILE A N 1
ATOM 751 C CA . ILE A 1 93 ? -5.822 -9.467 -4.068 1.00 94.44 93 ILE A CA 1
ATOM 752 C C . ILE A 1 93 ? -6.485 -10.849 -4.109 1.00 94.44 93 ILE A C 1
ATOM 754 O O . ILE A 1 93 ? -7.6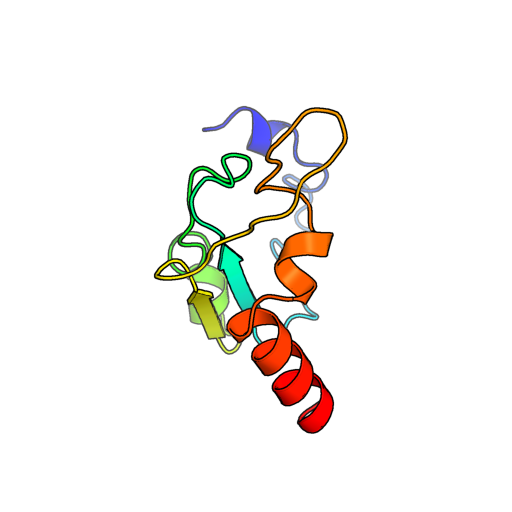44 -10.980 -3.724 1.00 94.44 93 ILE A O 1
ATOM 758 N N . ALA A 1 94 ? -5.765 -11.886 -4.547 1.00 95.88 94 ALA A N 1
ATOM 759 C CA . ALA A 1 94 ? -6.307 -13.241 -4.631 1.00 95.88 94 ALA A CA 1
ATOM 760 C C . ALA A 1 94 ? -6.690 -13.812 -3.253 1.00 95.88 94 ALA A C 1
ATOM 762 O O . ALA A 1 94 ? -7.744 -14.432 -3.113 1.00 95.88 94 ALA A O 1
ATOM 763 N N . ASP A 1 95 ? -5.856 -13.594 -2.235 1.00 94.88 95 ASP A N 1
ATOM 764 C CA . ASP A 1 95 ? -6.121 -14.024 -0.861 1.00 94.88 95 ASP A CA 1
ATOM 765 C C . ASP A 1 95 ? -7.297 -13.241 -0.255 1.00 94.88 95 ASP A C 1
ATOM 767 O O . ASP A 1 95 ? -8.160 -13.830 0.400 1.00 94.88 95 ASP A O 1
ATOM 771 N N . TRP A 1 96 ? -7.377 -11.929 -0.515 1.00 93.69 96 TRP A N 1
ATOM 772 C CA . TRP A 1 96 ? -8.532 -11.119 -0.128 1.00 93.69 96 TRP A CA 1
ATOM 773 C C . TRP A 1 96 ? -9.815 -11.652 -0.766 1.00 93.69 96 TRP A C 1
ATOM 775 O O . TRP A 1 96 ? -10.754 -11.953 -0.042 1.00 93.69 96 TRP A O 1
ATOM 785 N N . TRP A 1 97 ? -9.831 -11.874 -2.083 1.00 95.06 97 TRP A N 1
ATOM 786 C CA . TRP A 1 97 ? -11.008 -12.367 -2.806 1.00 95.06 97 TRP A CA 1
ATOM 787 C C . TRP A 1 97 ? -11.526 -13.714 -2.282 1.00 95.06 97 TRP A C 1
ATOM 789 O O . TRP A 1 97 ? -12.727 -13.952 -2.252 1.00 95.06 97 TRP A O 1
ATOM 799 N N . ARG A 1 98 ? -10.630 -14.608 -1.851 1.00 94.44 98 ARG A N 1
ATOM 800 C CA . ARG A 1 98 ? -10.997 -15.928 -1.304 1.00 94.44 98 ARG A CA 1
ATOM 801 C C . ARG A 1 98 ? -11.526 -15.882 0.130 1.00 94.44 98 ARG A C 1
ATOM 803 O O . ARG A 1 98 ? -12.061 -16.882 0.598 1.00 94.44 98 ARG A O 1
ATOM 810 N N . THR A 1 99 ? -11.308 -14.778 0.840 1.00 86.31 99 THR A N 1
ATOM 811 C CA . THR A 1 99 ? -11.668 -14.604 2.259 1.00 86.31 99 THR A CA 1
ATOM 812 C C . THR A 1 99 ? -12.639 -13.443 2.492 1.00 86.31 99 THR A C 1
ATOM 814 O O . THR A 1 99 ? -12.898 -13.084 3.649 1.00 86.31 99 THR A O 1
ATOM 817 N N . ALA A 1 100 ? -13.110 -12.838 1.398 1.00 71.06 100 ALA A N 1
ATOM 818 C CA . ALA A 1 100 ? -14.116 -11.788 1.356 1.00 71.06 100 ALA A CA 1
ATOM 819 C C . ALA A 1 100 ? -15.526 -12.368 1.490 1.00 71.06 100 ALA A C 1
ATOM 821 O O . ALA A 1 100 ? -15.755 -13.499 1.005 1.00 71.06 100 ALA A O 1
#

Foldseek 3Di:
DCPVLVPDPCSPPPVDDPDDQPAAEAEQEAAPPLPPDVDQDVCVVVVVCCVVVSYVYYHGHYPPHFQQDADPVGGDRNDPVSLCPTPVSVVVVVVVVVVD

Secondary structure (DSSP, 8-state):
--HHHHT-TTTT-TTS-SS-S--SEEEEE--TT--S-S----TTTTHHHHHTTS-SEEEEE-SS-----EETTEE-TT-HHHHHTSHHHHHHHHHHHHH-

Organism: NCBI:txid412755

Radius of gyration: 16.06 Å; chains: 1; bounding box: 31×39×43 Å

pLDDT: mean 88.76, std 9.0, range [53.06, 97.31]

Sequence (100 aa):
MHYVQKHLHGLNNKQVPSYPGNLRRWINISARGDLVALDRSLADDFRAMIDNQQVESITDWKEGIFNHYRDSQGLNAHKSYGYLINPVVSKSIADWWRTA